Protein AF-A0A738R4X1-F1 (afdb_monomer)

InterPro domains:
  IPR005661 Na+-transporting methylmalonyl-CoA/oxaloacetate decarboxylase, beta subunit [PF03977] (1-30)
  IPR005661 Na+-transporting methylmalonyl-CoA/oxaloacetate decarboxylase, beta subunit [PTHR35806] (1-32)

Organism: Salmonella enterica (NCBI:txid28901)

Foldseek 3Di:
DDDDVVV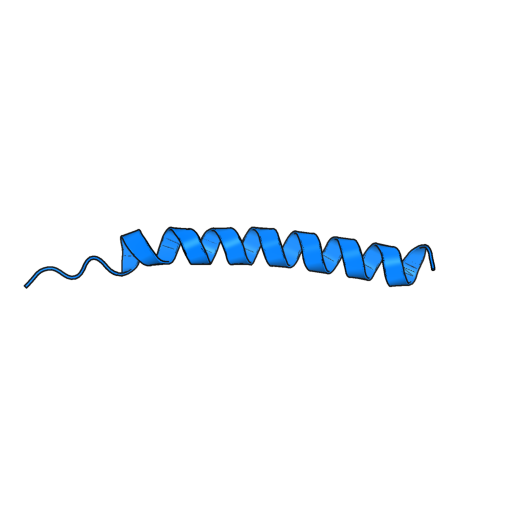VVVVVVVVVVVVVVVVVVVVCCVVPPD

Structure (mmCIF, N/CA/C/O backbone):
data_AF-A0A738R4X1-F1
#
_entry.id   AF-A0A738R4X1-F1
#
loop_
_atom_site.group_PDB
_atom_site.id
_atom_site.type_symbol
_atom_site.label_atom_id
_atom_site.label_alt_id
_atom_site.label_comp_id
_atom_site.label_asym_id
_atom_site.label_entity_id
_atom_site.label_seq_id
_atom_site.pdbx_PDB_ins_code
_atom_site.Cartn_x
_atom_site.Cartn_y
_atom_site.Cartn_z
_atom_site.occupancy
_atom_site.B_iso_or_equiv
_atom_site.auth_seq_id
_atom_site.auth_comp_id
_atom_site.auth_asym_id
_atom_site.auth_atom_id
_atom_site.pdbx_PDB_model_num
ATOM 1 N N . PRO A 1 1 ? -2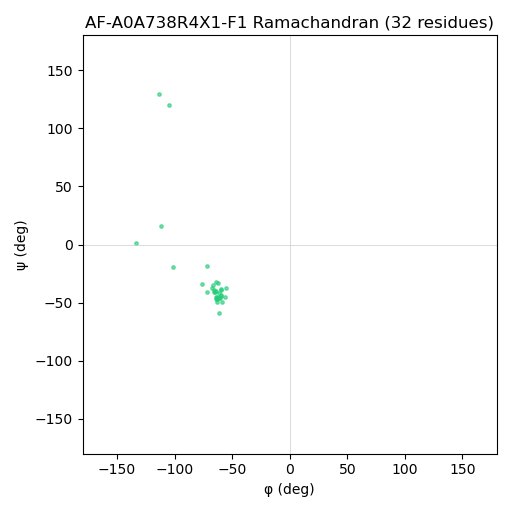6.310 -2.577 19.885 1.00 81.56 1 PRO A N 1
ATOM 2 C CA . PRO A 1 1 ? -25.084 -3.263 19.394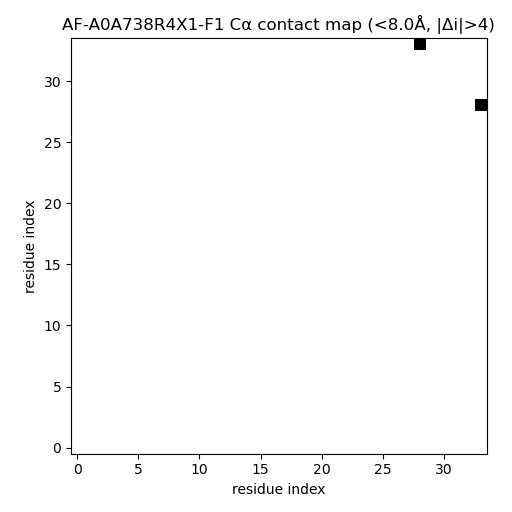 1.00 81.56 1 PRO A CA 1
ATOM 3 C C . PRO A 1 1 ? -24.183 -2.232 18.700 1.00 81.56 1 PRO A C 1
ATOM 5 O O . PRO A 1 1 ? -24.722 -1.350 18.039 1.00 81.56 1 PRO A O 1
ATOM 8 N N . GLN A 1 2 ? -22.860 -2.295 18.874 1.00 86.00 2 GLN A N 1
ATOM 9 C CA . GLN A 1 2 ? -21.914 -1.359 18.248 1.00 86.00 2 GLN A CA 1
ATOM 10 C C . GLN A 1 2 ? -21.035 -2.113 17.237 1.00 86.00 2 GLN A C 1
ATOM 12 O O . GLN A 1 2 ? -20.489 -3.165 17.558 1.00 86.00 2 GLN A O 1
ATOM 17 N N . ASN A 1 3 ? -20.944 -1.595 16.009 1.00 89.12 3 ASN A N 1
ATOM 18 C CA . ASN A 1 3 ? -20.156 -2.164 14.914 1.00 89.12 3 ASN A CA 1
ATOM 19 C C . ASN A 1 3 ? -18.892 -1.322 14.705 1.00 89.12 3 ASN A C 1
ATOM 21 O O . ASN A 1 3 ? -18.989 -0.140 14.384 1.00 89.12 3 ASN A O 1
ATOM 25 N N . PHE A 1 4 ? -17.720 -1.934 14.856 1.00 93.69 4 PHE A N 1
ATOM 26 C CA . PHE A 1 4 ? -16.426 -1.245 14.795 1.00 93.69 4 PHE A CA 1
ATOM 27 C C . PHE A 1 4 ? -15.585 -1.638 13.570 1.00 93.69 4 PHE A C 1
ATOM 29 O O . PHE A 1 4 ? -14.389 -1.353 13.509 1.00 93.69 4 PHE A O 1
ATOM 36 N N . LEU A 1 5 ? -16.204 -2.269 12.565 1.00 94.94 5 LEU A N 1
ATOM 37 C CA . LEU A 1 5 ? -15.506 -2.759 11.374 1.00 94.94 5 LEU A CA 1
ATOM 38 C C . LEU A 1 5 ? -14.844 -1.646 10.554 1.00 94.94 5 LEU A C 1
ATOM 40 O O . LEU A 1 5 ? -13.772 -1.874 10.009 1.00 94.94 5 LEU A O 1
ATOM 44 N N . LEU A 1 6 ? -15.427 -0.441 10.498 1.00 93.81 6 LEU A N 1
ATOM 45 C CA . LEU A 1 6 ? -14.843 0.670 9.737 1.00 93.81 6 LEU A CA 1
ATOM 46 C C . LEU A 1 6 ? -13.456 1.050 10.272 1.00 93.81 6 LEU A C 1
ATOM 48 O O . LEU A 1 6 ? -12.517 1.173 9.497 1.00 93.81 6 LEU A O 1
ATOM 52 N N . MET A 1 7 ? -13.309 1.179 11.595 1.00 94.25 7 MET A N 1
ATOM 53 C CA . MET A 1 7 ? -12.025 1.531 12.214 1.00 94.25 7 MET A CA 1
ATOM 54 C C . MET A 1 7 ? -10.980 0.422 12.033 1.00 94.25 7 MET A C 1
ATOM 56 O O . MET A 1 7 ? -9.808 0.715 11.824 1.00 94.25 7 MET A O 1
ATOM 60 N N . HIS A 1 8 ? -11.399 -0.847 12.053 1.00 95.69 8 HIS A N 1
ATOM 61 C CA . HIS A 1 8 ? -10.512 -1.984 11.802 1.00 95.69 8 HIS A CA 1
ATOM 62 C C . HIS A 1 8 ? -10.087 -2.089 10.325 1.00 95.69 8 HIS A C 1
ATOM 64 O O . HIS A 1 8 ? -8.919 -2.334 10.029 1.00 95.69 8 HIS A O 1
ATOM 70 N N . ALA A 1 9 ? -11.013 -1.857 9.390 1.00 96.75 9 ALA A N 1
ATOM 71 C CA . ALA A 1 9 ? -10.785 -1.996 7.951 1.00 96.75 9 ALA A CA 1
ATOM 72 C C . ALA A 1 9 ? -9.883 -0.900 7.359 1.00 96.75 9 ALA A C 1
ATOM 74 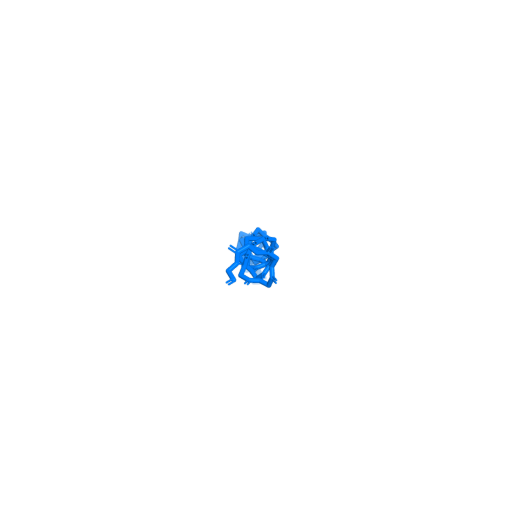O O . ALA A 1 9 ? -9.303 -1.096 6.289 1.00 96.75 9 ALA A O 1
ATOM 75 N N . MET A 1 10 ? -9.715 0.231 8.051 1.00 97.44 10 MET A N 1
ATOM 76 C CA . MET A 1 10 ? -8.838 1.311 7.589 1.00 97.44 10 MET A CA 1
ATOM 77 C C . MET A 1 10 ? -7.361 0.892 7.519 1.00 97.44 10 MET A C 1
ATOM 79 O O . MET A 1 10 ? -6.659 1.340 6.616 1.00 97.44 10 MET A O 1
ATOM 83 N N . GLY A 1 11 ? -6.891 -0.006 8.397 1.00 97.50 11 GLY A N 1
ATOM 84 C CA . GLY A 1 11 ? -5.526 -0.548 8.330 1.00 97.50 11 GLY A CA 1
ATOM 85 C C . GLY A 1 11 ? -5.261 -1.313 7.021 1.00 97.50 11 GLY A C 1
ATOM 86 O O . GLY A 1 11 ? -4.392 -0.903 6.247 1.00 97.50 11 GLY A O 1
ATOM 87 N N . PRO A 1 12 ? -6.040 -2.371 6.715 1.00 98.12 12 PRO A N 1
ATOM 88 C CA . PRO A 1 12 ? -5.978 -3.074 5.433 1.00 98.12 12 PRO A CA 1
ATOM 89 C C . PRO A 1 12 ? -6.179 -2.172 4.207 1.00 98.12 12 PRO A C 1
ATOM 91 O O . PRO A 1 12 ? -5.497 -2.362 3.202 1.00 98.12 12 PRO A O 1
ATOM 94 N N . ASN A 1 13 ? -7.063 -1.169 4.283 1.00 97.81 13 ASN A N 1
ATOM 95 C CA . ASN A 1 13 ? -7.270 -0.204 3.198 1.00 97.81 13 ASN A CA 1
ATOM 96 C C . ASN A 1 13 ? -5.973 0.552 2.846 1.00 97.81 13 ASN A C 1
ATOM 98 O O . ASN A 1 13 ? -5.567 0.589 1.685 1.00 97.81 13 ASN A O 1
ATOM 102 N N . VAL A 1 14 ? -5.276 1.099 3.849 1.00 98.12 14 VAL A N 1
ATOM 103 C CA . VAL A 1 14 ? -4.004 1.816 3.641 1.00 98.12 14 VAL A CA 1
ATOM 104 C C . VAL A 1 14 ? -2.894 0.867 3.176 1.00 98.12 14 VAL A C 1
ATOM 106 O O . VAL A 1 14 ? -2.117 1.223 2.288 1.00 98.12 14 VAL A O 1
ATOM 109 N N . ALA A 1 15 ? -2.850 -0.363 3.699 1.00 98.56 15 ALA A N 1
ATOM 110 C CA . ALA A 1 15 ? -1.918 -1.385 3.222 1.00 98.56 15 ALA A CA 1
ATOM 111 C C . ALA A 1 15 ? -2.120 -1.702 1.726 1.00 98.56 15 ALA A C 1
ATOM 113 O O . ALA A 1 15 ? -1.140 -1.847 0.996 1.00 98.56 15 ALA A O 1
ATOM 114 N N . GLY A 1 16 ? -3.370 -1.737 1.249 1.00 98.50 16 GLY A N 1
ATOM 115 C CA . GLY A 1 16 ? -3.700 -1.921 -0.168 1.00 98.50 16 GLY 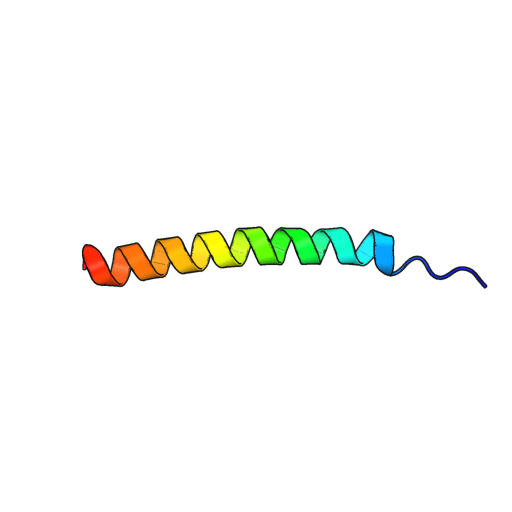A CA 1
ATOM 116 C C . GLY A 1 16 ? -3.216 -0.779 -1.070 1.00 98.50 16 GLY A C 1
ATOM 117 O O . GLY A 1 16 ? -2.687 -1.035 -2.155 1.00 98.50 16 GLY A O 1
ATOM 118 N N . VAL A 1 17 ? -3.324 0.475 -0.615 1.00 98.62 17 VAL A N 1
ATOM 119 C CA . VAL A 1 17 ? -2.797 1.648 -1.343 1.00 98.62 17 VAL A CA 1
ATOM 120 C C . VAL A 1 17 ? -1.273 1.567 -1.473 1.00 98.62 17 VAL A C 1
ATOM 122 O O . VAL A 1 17 ? -0.737 1.718 -2.572 1.00 98.62 17 VAL A O 1
ATOM 125 N N . ILE A 1 18 ? -0.573 1.261 -0.376 1.00 98.69 18 ILE A N 1
ATOM 126 C CA . ILE A 1 18 ? 0.891 1.112 -0.372 1.00 98.69 18 ILE A CA 1
ATOM 127 C C . ILE A 1 18 ? 1.313 -0.065 -1.262 1.00 98.69 18 ILE A C 1
ATOM 129 O O . ILE A 1 18 ? 2.201 0.080 -2.101 1.00 98.69 18 ILE A O 1
ATOM 133 N N . GLY A 1 19 ? 0.648 -1.215 -1.129 1.00 98.69 19 GLY A N 1
ATOM 134 C CA . GLY A 1 19 ? 0.923 -2.401 -1.939 1.00 98.69 19 GLY A CA 1
ATOM 135 C C . GLY A 1 19 ? 0.739 -2.153 -3.437 1.00 98.69 19 GLY A C 1
ATOM 136 O O . GLY A 1 19 ? 1.569 -2.592 -4.229 1.00 98.69 19 GLY A O 1
ATOM 137 N N . SER A 1 20 ? -0.281 -1.383 -3.827 1.00 98.62 20 SER A N 1
ATOM 138 C CA . SER A 1 20 ? -0.511 -1.016 -5.231 1.00 98.62 20 SER A CA 1
ATOM 139 C C . SER A 1 20 ? 0.608 -0.130 -5.786 1.00 98.62 20 SER A C 1
ATOM 141 O O . SER A 1 20 ? 1.066 -0.356 -6.905 1.00 98.62 20 SER A O 1
ATOM 143 N N . ALA A 1 21 ? 1.105 0.831 -4.999 1.00 98.69 21 ALA A N 1
ATOM 144 C CA . ALA A 1 21 ? 2.246 1.658 -5.396 1.00 98.69 21 ALA A CA 1
ATOM 145 C C . ALA A 1 21 ? 3.536 0.829 -5.543 1.00 98.69 21 ALA A C 1
ATOM 147 O O . ALA A 1 21 ? 4.280 1.009 -6.508 1.00 98.69 21 ALA A O 1
ATOM 148 N N . ILE A 1 22 ? 3.777 -0.120 -4.629 1.00 98.69 22 ILE A N 1
ATOM 149 C CA . ILE A 1 22 ? 4.915 -1.049 -4.714 1.00 98.69 22 ILE A CA 1
ATOM 150 C C . ILE A 1 22 ? 4.799 -1.929 -5.964 1.00 98.69 22 ILE A C 1
ATOM 152 O O . ILE A 1 22 ? 5.756 -2.027 -6.729 1.00 98.69 22 ILE A O 1
ATOM 156 N N . ALA A 1 23 ? 3.635 -2.543 -6.199 1.00 98.62 23 ALA A N 1
ATOM 157 C CA . ALA A 1 23 ? 3.397 -3.395 -7.362 1.00 98.62 23 ALA A CA 1
ATOM 158 C C . ALA A 1 23 ? 3.600 -2.627 -8.678 1.00 98.62 23 ALA A C 1
ATOM 160 O O . ALA A 1 23 ? 4.275 -3.125 -9.579 1.00 98.62 23 ALA A O 1
ATOM 161 N N . ALA A 1 24 ? 3.098 -1.391 -8.759 1.00 98.69 24 ALA A N 1
ATOM 162 C CA . ALA A 1 24 ? 3.337 -0.510 -9.898 1.00 98.69 24 ALA A CA 1
ATOM 163 C C . ALA A 1 24 ? 4.837 -0.225 -10.092 1.00 98.69 24 ALA A C 1
ATOM 165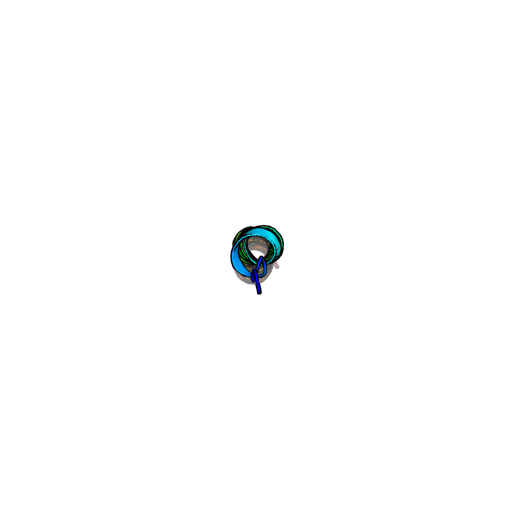 O O . ALA A 1 24 ? 5.338 -0.336 -11.209 1.00 98.69 24 ALA A O 1
ATOM 166 N N . GLY A 1 25 ? 5.578 0.067 -9.017 1.00 98.25 25 GLY A N 1
ATOM 167 C CA . GLY A 1 25 ? 7.028 0.275 -9.077 1.00 98.25 25 GLY A CA 1
ATOM 168 C C . GLY A 1 25 ? 7.798 -0.955 -9.571 1.00 98.25 25 GLY A C 1
ATOM 169 O O . GLY A 1 25 ? 8.692 -0.832 -10.408 1.00 98.25 25 GLY A O 1
ATOM 170 N N . VAL A 1 26 ? 7.423 -2.152 -9.109 1.00 98.50 26 VAL A N 1
ATOM 171 C CA . VAL A 1 26 ? 8.007 -3.419 -9.579 1.00 98.50 26 VAL A CA 1
ATOM 172 C C . VAL A 1 26 ? 7.702 -3.648 -11.059 1.00 98.50 26 VAL A C 1
ATOM 174 O O . VAL A 1 26 ? 8.608 -3.995 -11.815 1.00 98.50 26 VAL A O 1
ATOM 177 N N . MET A 1 27 ? 6.459 -3.418 -11.486 1.00 98.56 27 MET A N 1
ATOM 178 C CA . MET A 1 27 ? 6.054 -3.579 -12.883 1.00 98.56 27 MET A CA 1
ATOM 179 C C . MET A 1 27 ? 6.790 -2.600 -13.800 1.00 98.56 27 MET A C 1
ATOM 181 O O . MET A 1 27 ? 7.310 -3.010 -14.833 1.00 98.56 27 MET A O 1
ATOM 185 N N . LEU A 1 28 ? 6.899 -1.327 -13.407 1.00 98.38 28 LEU A N 1
ATOM 186 C CA . LEU A 1 28 ? 7.661 -0.327 -14.156 1.00 98.38 28 LEU A CA 1
ATOM 187 C C . LEU A 1 28 ? 9.133 -0.719 -14.273 1.00 98.38 28 LEU A C 1
ATOM 189 O O . LEU A 1 28 ? 9.683 -0.671 -15.368 1.00 98.38 28 LEU A O 1
ATOM 193 N N . LYS A 1 29 ? 9.763 -1.160 -13.177 1.00 98.06 29 LYS A N 1
ATOM 194 C CA . LYS A 1 29 ? 11.141 -1.669 -13.218 1.00 98.06 29 LYS A CA 1
ATOM 195 C C . LYS A 1 29 ? 11.272 -2.825 -14.212 1.00 98.06 29 LYS A C 1
ATOM 197 O O . LYS A 1 29 ? 12.220 -2.843 -14.986 1.00 98.06 29 LYS A O 1
ATOM 202 N N . TYR A 1 30 ? 10.337 -3.771 -14.185 1.00 97.62 30 TYR A N 1
ATOM 203 C CA . TYR A 1 30 ? 10.370 -4.934 -15.068 1.00 97.62 30 TYR A CA 1
ATOM 204 C C . TYR A 1 30 ? 10.202 -4.553 -16.544 1.00 97.62 30 TYR A C 1
ATOM 206 O O . TYR A 1 30 ? 10.883 -5.104 -17.392 1.00 97.62 30 TYR A O 1
ATOM 214 N N . VAL A 1 31 ? 9.329 -3.592 -16.853 1.00 97.31 31 VAL A N 1
ATOM 215 C CA . VAL A 1 31 ? 9.0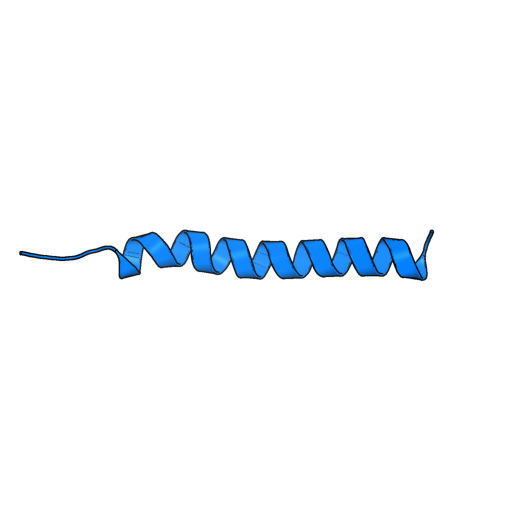82 -3.143 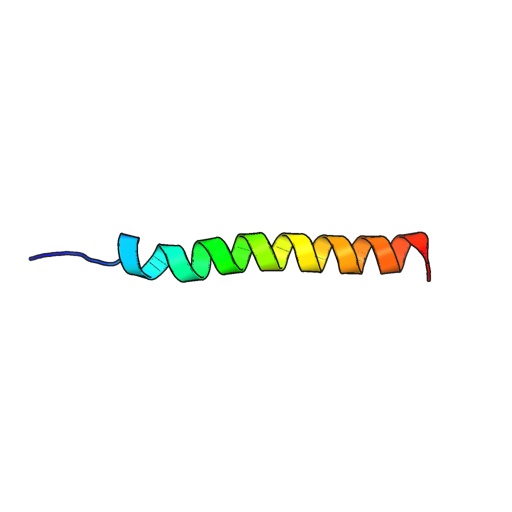-18.234 1.00 97.31 31 VAL A CA 1
ATOM 216 C C . VAL A 1 31 ? 10.206 -2.251 -18.773 1.00 97.31 31 VAL A C 1
ATOM 218 O O . VAL A 1 31 ? 10.459 -2.256 -19.973 1.00 97.31 31 VAL A O 1
ATOM 221 N N . LEU A 1 32 ? 10.841 -1.442 -17.919 1.00 97.25 32 LEU A N 1
ATOM 222 C CA . LEU A 1 32 ? 11.777 -0.398 -18.355 1.00 97.25 32 LEU A CA 1
ATOM 223 C C . LEU A 1 32 ? 13.260 -0.769 -18.196 1.00 97.25 32 LEU A C 1
ATOM 225 O O . LEU A 1 32 ? 14.100 -0.101 -18.795 1.00 97.25 32 LEU A O 1
ATOM 229 N N . ALA A 1 33 ? 13.601 -1.754 -17.359 1.00 86.25 33 ALA A N 1
ATOM 230 C CA . ALA A 1 33 ? 14.989 -2.035 -16.964 1.00 86.25 33 ALA A CA 1
ATOM 231 C C . ALA A 1 33 ? 15.393 -3.521 -17.016 1.00 86.25 33 ALA A C 1
ATOM 233 O O . ALA A 1 33 ? 16.527 -3.849 -16.659 1.00 86.25 33 ALA A O 1
ATOM 234 N N . MET A 1 34 ? 14.487 -4.407 -17.424 1.00 70.38 34 MET A N 1
ATOM 235 C CA . MET A 1 34 ? 14.753 -5.809 -17.764 1.00 70.38 34 MET A CA 1
ATOM 236 C C . MET A 1 34 ? 14.480 -6.014 -19.247 1.00 70.38 34 MET A C 1
ATOM 238 O O . MET A 1 34 ? 15.223 -6.822 -19.843 1.00 70.38 34 MET A O 1
#

Radius of gyration: 15.65 Å; Cα contacts (8 Å, |Δi|>4): 1; chains: 1; bounding box: 40×8×38 Å

Mean predicted aligned error: 3.5 Å

pLDDT: mean 95.35, std 6.01, range [70.38, 98.69]

Solvent-accessible surface area (backbone atoms only — not comparable to full-atom values): 2108 Å² total; per-residue (Å²): 141,87,86,63,60,69,74,59,48,50,57,61,52,53,50,50,56,52,49,50,54,51,52,50,52,53,50,49,45,52,75,74,76,107

Secondary structure (DSSP, 8-state):
----HHHHHHHHHHHHHH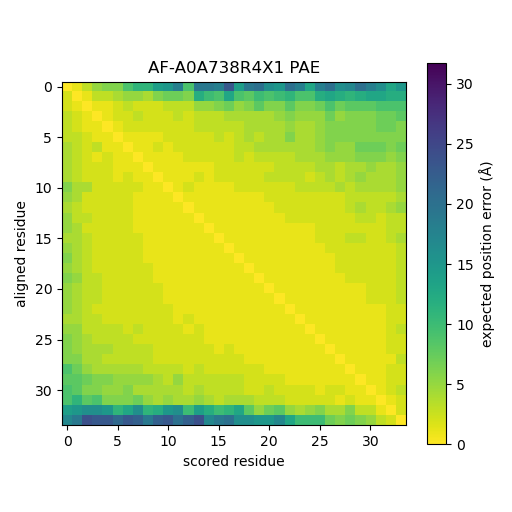HHHHHHHHHHHHHHH-

Sequence (34 aa):
PQNFLLMHAMGPNVAGVIGSAIAAGVMLKYVLAM